Protein AF-A0AAQ4PIA1-F1 (afdb_monomer_lite)

Sequence (127 aa):
MEVLLTHTAGYACRAGRGDPVSYTRYSGVKFVWSGGVNPAASLTVSPHRLQHFSIESLSLICEGNSTEWRVMKVDEDGDVFSCSYWGEMTGSTCNTDTRASSGVYWCESVTQSSNAANITIHNFPVY

Foldseek 3Di:
DDPPDFDKDKDWDWDWDDVVTDIDQIAFIDIDTPDDPDFQKAWDKPPDDPAAAFQDKIKIAIDHDDQDKWKWWAARSRDIDTLVVQFDDDGRITMGPGGDAFTKIWMDDPRGTHDIDGHHHDYDPDD

Radius of gyration: 16.66 Å; chains: 1; bounding box: 49×37×41 Å

Organism: NCBI:txid481459

InterPro domains:
  IPR013783 Immunoglobulin-like fold [G3DSA:2.60.40.10] (37-122)

pLDDT: mean 79.74, std 13.62, range [32.47, 95.38]

Secondary structure (DSSP, 8-state):
-------EEEE----EETTTTEEPPPPPPEEEE---SS-SEEEEEES--S-EETTS--EEEEEES-SS-EEEEE-TT--EEEGGGTEEEETTEEEESS---SEEEEEE-SS-EEEEEEE-EEPPP--

Structure (mmCIF, N/CA/C/O backbone):
data_AF-A0AAQ4PIA1-F1
#
_entry.id   AF-A0AAQ4PIA1-F1
#
loop_
_atom_site.group_PDB
_atom_site.id
_atom_site.type_symbol
_atom_site.label_atom_id
_atom_site.label_alt_id
_atom_site.label_comp_id
_atom_site.label_asym_id
_atom_site.label_entity_id
_atom_site.label_seq_id
_atom_site.pdbx_PDB_ins_code
_atom_site.Cartn_x
_atom_site.Cartn_y
_atom_site.Cartn_z
_atom_site.occupancy
_atom_site.B_iso_or_equiv
_atom_site.auth_seq_id
_atom_site.auth_comp_id
_atom_site.auth_asym_id
_atom_site.auth_atom_id
_atom_site.pdbx_PDB_model_num
ATOM 1 N N . MET A 1 1 ? -28.612 -13.411 -12.837 1.00 32.47 1 MET A N 1
ATOM 2 C CA . MET A 1 1 ? -27.482 -13.805 -11.975 1.00 32.47 1 MET A CA 1
ATOM 3 C C . MET A 1 1 ? -26.316 -12.947 -12.418 1.00 32.47 1 MET A C 1
ATOM 5 O O . MET A 1 1 ? -25.740 -13.22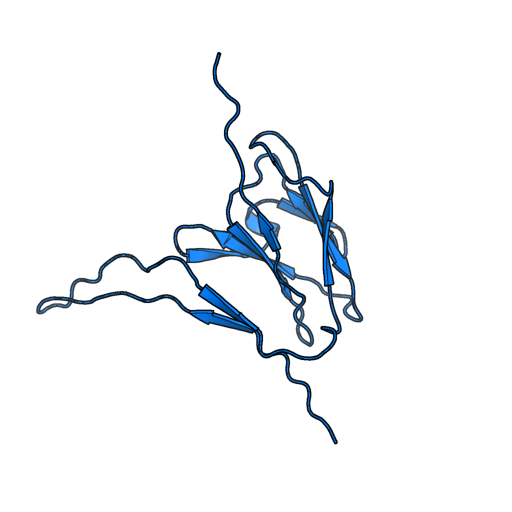4 -13.456 1.00 32.47 1 MET A O 1
ATOM 9 N N . GLU A 1 2 ? -26.087 -11.831 -11.734 1.00 39.28 2 GLU A N 1
ATOM 10 C CA . GLU A 1 2 ? -24.995 -10.907 -12.055 1.00 39.28 2 GLU A CA 1
ATOM 11 C C . GLU A 1 2 ? -23.756 -11.389 -11.297 1.00 39.28 2 GLU A C 1
ATOM 13 O O . GLU A 1 2 ? -23.766 -11.456 -10.068 1.00 39.28 2 GLU A O 1
ATOM 18 N N . VAL A 1 3 ? -22.717 -11.793 -12.024 1.00 42.34 3 VAL A N 1
ATOM 19 C CA . VAL A 1 3 ? -21.428 -12.178 -11.442 1.00 42.34 3 VAL A CA 1
ATOM 20 C C . VAL A 1 3 ? -20.545 -10.932 -11.446 1.00 42.34 3 VAL A C 1
ATOM 22 O O . VAL A 1 3 ? -19.881 -10.636 -12.435 1.00 42.34 3 VAL A O 1
ATOM 25 N N . LEU A 1 4 ? -20.564 -10.174 -10.349 1.00 48.78 4 LEU A N 1
ATOM 26 C CA . LEU A 1 4 ? -19.645 -9.054 -10.122 1.00 48.78 4 LEU A CA 1
ATOM 27 C C . LEU A 1 4 ? -18.310 -9.601 -9.608 1.00 48.78 4 LEU A C 1
ATOM 29 O O . LEU A 1 4 ? -18.040 -9.619 -8.411 1.00 48.78 4 LEU A O 1
ATOM 33 N N . LEU A 1 5 ? -17.476 -10.082 -10.525 1.00 44.50 5 LEU A N 1
ATOM 34 C CA . LEU A 1 5 ? -16.072 -10.342 -10.235 1.00 44.50 5 LEU A CA 1
ATOM 35 C C . LEU A 1 5 ? -15.316 -9.017 -10.366 1.00 44.50 5 LEU A C 1
ATOM 37 O O . LEU A 1 5 ? -15.037 -8.559 -11.474 1.00 44.50 5 LEU A O 1
ATOM 41 N N . THR A 1 6 ? -14.994 -8.378 -9.241 1.00 53.94 6 THR A N 1
ATOM 42 C CA . THR A 1 6 ? -14.004 -7.295 -9.218 1.00 53.94 6 THR A CA 1
ATOM 43 C C . THR A 1 6 ? -12.625 -7.924 -9.396 1.00 53.94 6 THR A C 1
ATOM 45 O O . THR A 1 6 ? -11.948 -8.259 -8.426 1.00 53.94 6 THR A O 1
ATOM 48 N N . HIS A 1 7 ? -12.223 -8.163 -10.641 1.00 51.91 7 HIS A N 1
ATOM 49 C CA . HIS A 1 7 ? -10.872 -8.600 -10.938 1.00 51.91 7 HIS A CA 1
ATOM 50 C C . HIS A 1 7 ? -9.931 -7.402 -10.823 1.00 51.91 7 HIS A C 1
ATOM 52 O O . HIS A 1 7 ? -10.009 -6.433 -11.583 1.00 51.91 7 HIS A O 1
ATOM 58 N N . THR A 1 8 ? -9.039 -7.490 -9.845 1.00 59.72 8 THR A N 1
ATOM 59 C CA . THR A 1 8 ? -7.906 -6.583 -9.703 1.00 59.72 8 THR A CA 1
ATOM 60 C C . THR A 1 8 ? -6.741 -7.171 -10.477 1.00 59.72 8 THR A C 1
ATOM 62 O O . THR A 1 8 ? -6.338 -8.305 -10.219 1.00 59.72 8 THR A O 1
ATOM 65 N N . ALA A 1 9 ? -6.197 -6.414 -11.424 1.00 67.31 9 ALA A N 1
ATOM 66 C CA . ALA A 1 9 ? -5.011 -6.822 -12.161 1.00 67.31 9 ALA A CA 1
ATOM 67 C C . ALA A 1 9 ? -3.945 -5.727 -12.092 1.00 67.31 9 ALA A C 1
ATOM 69 O O . ALA A 1 9 ? -4.208 -4.559 -12.386 1.00 67.31 9 ALA A O 1
ATOM 70 N N . GLY A 1 10 ? -2.735 -6.119 -11.693 1.00 72.12 10 GLY A N 1
ATOM 71 C CA . GLY A 1 10 ? -1.533 -5.299 -11.790 1.00 72.12 10 GLY A CA 1
ATOM 72 C C . GLY A 1 10 ? -0.744 -5.673 -13.041 1.00 72.12 10 GLY A C 1
ATOM 73 O O . GLY A 1 10 ? -0.510 -6.854 -13.297 1.00 72.12 10 GLY A O 1
ATOM 74 N N . TYR A 1 11 ? -0.327 -4.674 -13.816 1.00 77.62 11 TYR A N 1
ATOM 75 C CA . TYR A 1 11 ? 0.463 -4.863 -15.031 1.00 77.62 11 TYR A CA 1
ATOM 76 C C . TYR A 1 11 ? 1.820 -4.173 -14.901 1.00 77.62 11 TYR A C 1
ATOM 78 O O . TYR A 1 11 ? 1.890 -3.000 -14.531 1.00 77.62 11 TYR A O 1
ATOM 86 N N . ALA A 1 12 ? 2.887 -4.885 -15.260 1.00 81.50 12 ALA A N 1
ATOM 87 C CA . ALA A 1 12 ? 4.235 -4.346 -15.411 1.00 81.50 12 ALA A CA 1
ATOM 88 C C . ALA A 1 12 ? 4.863 -4.856 -16.708 1.00 81.50 12 ALA A C 1
ATOM 90 O O . ALA A 1 12 ? 4.673 -6.008 -17.104 1.00 81.50 12 ALA A O 1
ATOM 91 N N . CYS A 1 13 ? 5.633 -3.996 -17.364 1.00 88.50 13 CYS A N 1
ATOM 92 C CA . CYS A 1 13 ? 6.304 -4.294 -18.622 1.00 88.50 13 CYS A CA 1
ATOM 93 C C . CYS A 1 13 ? 7.808 -4.460 -18.389 1.00 88.50 13 CYS A C 1
ATOM 95 O O . CYS A 1 13 ? 8.388 -3.759 -17.566 1.00 88.50 13 CYS A O 1
ATOM 97 N N . ARG A 1 14 ? 8.471 -5.334 -19.152 1.00 93.06 14 ARG A N 1
ATOM 98 C CA . ARG A 1 14 ? 9.941 -5.385 -19.244 1.00 93.06 14 ARG A CA 1
ATOM 99 C C . ARG A 1 14 ? 10.382 -5.675 -20.674 1.00 93.06 14 ARG A C 1
ATOM 101 O O . ARG A 1 14 ? 9.653 -6.335 -21.413 1.00 93.06 14 ARG A O 1
ATOM 108 N N . ALA A 1 15 ? 11.576 -5.227 -21.049 1.00 93.69 15 ALA A N 1
ATOM 109 C CA . ALA A 1 15 ? 12.166 -5.495 -22.357 1.00 93.69 15 ALA A CA 1
ATOM 110 C C . ALA A 1 15 ? 13.268 -6.564 -22.257 1.00 93.69 15 ALA A C 1
ATOM 112 O O . ALA A 1 15 ? 13.962 -6.649 -21.246 1.00 93.69 15 ALA A O 1
ATOM 113 N N . GLY A 1 16 ? 13.434 -7.374 -23.306 1.00 95.31 16 GLY A N 1
ATOM 114 C CA . GLY A 1 16 ? 14.521 -8.350 -23.446 1.00 95.31 16 GLY A CA 1
ATOM 115 C C . GLY A 1 16 ? 15.372 -8.060 -24.686 1.00 95.31 16 GLY A C 1
ATOM 116 O O . GLY A 1 16 ? 14.835 -7.627 -25.706 1.00 95.31 16 GLY A O 1
ATOM 117 N N . ARG A 1 17 ? 16.691 -8.279 -24.614 1.00 95.38 17 ARG A N 1
ATOM 118 C CA . ARG A 1 17 ? 17.636 -8.078 -25.729 1.00 95.38 17 ARG A CA 1
ATOM 119 C C . ARG A 1 17 ? 18.749 -9.132 -25.730 1.00 95.38 17 ARG A C 1
ATOM 121 O O . ARG A 1 17 ? 19.324 -9.399 -24.683 1.00 95.38 17 ARG A O 1
ATOM 128 N N . GLY A 1 18 ? 19.130 -9.612 -26.917 1.00 90.88 18 GLY A N 1
ATOM 129 C CA . GLY A 1 18 ? 20.322 -10.447 -27.136 1.00 90.88 18 GLY A CA 1
ATOM 130 C C . GLY A 1 18 ? 20.054 -11.955 -27.156 1.00 90.88 18 GLY A C 1
ATOM 131 O O . GLY A 1 18 ? 18.911 -12.380 -27.008 1.00 90.88 18 GLY A O 1
ATOM 132 N N . ASP A 1 19 ? 21.127 -12.729 -27.353 1.00 86.56 19 ASP A N 1
ATOM 133 C CA . ASP A 1 19 ? 21.163 -14.193 -27.254 1.00 86.56 19 ASP A CA 1
ATOM 134 C C . ASP A 1 19 ? 22.454 -14.621 -26.508 1.00 86.56 19 ASP A C 1
ATOM 136 O O . ASP A 1 19 ? 23.546 -14.487 -27.070 1.00 86.56 19 ASP A O 1
ATOM 140 N N . PRO A 1 20 ? 22.379 -15.031 -25.223 1.00 86.94 20 PRO A N 1
ATOM 141 C CA . PRO A 1 20 ? 21.157 -15.222 -24.443 1.00 86.94 20 PRO A CA 1
ATOM 142 C C . PRO A 1 20 ? 20.460 -13.894 -24.097 1.00 86.94 20 PRO A C 1
ATOM 144 O O . PRO A 1 20 ? 21.082 -12.833 -24.025 1.00 86.94 20 PRO A O 1
ATOM 147 N N . VAL A 1 21 ? 19.143 -13.954 -23.881 1.00 92.12 21 VAL A N 1
ATOM 148 C CA . VAL A 1 21 ? 18.321 -12.774 -23.575 1.00 92.12 21 VAL A CA 1
ATOM 149 C C . VAL A 1 21 ? 18.725 -12.144 -22.239 1.00 92.12 21 VAL A C 1
ATOM 151 O O . VAL A 1 21 ? 18.609 -12.761 -21.180 1.00 92.12 21 VAL A O 1
ATOM 154 N N . SER A 1 22 ? 19.103 -10.868 -22.289 1.00 93.00 22 SER A N 1
ATOM 155 C CA . SER A 1 22 ? 19.240 -9.978 -21.135 1.00 93.00 22 SER A CA 1
ATOM 156 C C . SER A 1 22 ? 17.969 -9.143 -20.961 1.00 93.00 22 SER A C 1
ATOM 158 O O . SER A 1 22 ? 17.521 -8.498 -21.910 1.00 93.00 22 SER A O 1
ATOM 160 N N . TYR A 1 23 ? 17.401 -9.111 -19.753 1.00 91.44 23 TYR A N 1
ATOM 161 C CA . TYR A 1 23 ? 16.183 -8.352 -19.438 1.00 91.44 23 TYR A CA 1
ATOM 162 C C . TYR A 1 23 ? 16.485 -6.995 -18.787 1.00 91.44 23 TYR A C 1
ATOM 164 O O . TYR A 1 23 ? 17.442 -6.862 -18.027 1.00 91.44 23 TYR A O 1
ATOM 172 N N . THR A 1 24 ? 15.646 -5.992 -19.054 1.00 89.38 24 THR A N 1
ATOM 173 C CA . THR A 1 24 ? 15.611 -4.741 -18.281 1.00 89.38 24 THR A CA 1
ATOM 174 C C . THR A 1 24 ? 14.896 -4.944 -16.944 1.00 89.38 24 THR A C 1
ATOM 176 O O . THR A 1 24 ? 14.215 -5.952 -16.739 1.00 89.38 24 THR A O 1
ATOM 179 N N . ARG A 1 25 ? 14.984 -3.945 -16.053 1.00 85.19 25 ARG A N 1
ATOM 180 C CA . ARG A 1 25 ? 14.062 -3.848 -14.912 1.00 85.19 25 ARG A CA 1
ATOM 181 C C . ARG A 1 25 ? 12.615 -3.735 -15.401 1.00 85.19 25 ARG A C 1
ATOM 183 O O . ARG A 1 25 ? 12.373 -3.299 -16.534 1.00 85.19 25 ARG A O 1
ATOM 190 N N . TYR A 1 26 ? 11.684 -4.162 -14.554 1.00 79.81 26 TYR A N 1
ATOM 191 C CA . TYR A 1 26 ? 10.264 -3.936 -14.779 1.00 79.81 26 TYR A CA 1
ATOM 192 C C . TYR A 1 26 ? 9.950 -2.438 -14.729 1.00 79.81 26 TYR A C 1
ATOM 194 O O . TYR A 1 26 ? 10.642 -1.657 -14.079 1.00 79.81 26 TYR A O 1
ATOM 202 N N . SER A 1 27 ? 8.912 -2.032 -15.452 1.00 81.38 27 SER A N 1
ATOM 203 C CA . SER A 1 27 ? 8.275 -0.738 -15.248 1.00 81.38 27 SER A CA 1
ATOM 204 C C . SER A 1 27 ? 7.528 -0.729 -13.916 1.00 81.38 27 SER A C 1
ATOM 206 O O . SER A 1 27 ? 7.078 -1.780 -13.461 1.00 81.38 27 SER A O 1
ATOM 208 N N . GLY A 1 28 ? 7.267 0.462 -13.374 1.00 69.62 28 GLY A N 1
ATOM 209 C CA . GLY A 1 28 ? 6.332 0.606 -12.258 1.00 69.62 28 GLY A CA 1
ATOM 210 C C . GLY A 1 28 ? 4.967 -0.016 -12.583 1.00 69.62 28 GLY A C 1
ATOM 211 O O . GLY A 1 28 ? 4.486 0.069 -13.722 1.00 69.62 28 GLY A O 1
ATOM 212 N N . VAL A 1 29 ? 4.360 -0.663 -11.589 1.00 67.00 29 VAL A N 1
ATOM 213 C CA . VAL A 1 29 ? 3.101 -1.403 -11.749 1.00 67.00 29 VAL A CA 1
ATOM 214 C C . VAL A 1 29 ? 1.931 -0.441 -11.974 1.00 67.00 29 VAL A C 1
ATOM 216 O O . VAL A 1 29 ? 1.776 0.569 -11.284 1.00 67.00 29 VAL A O 1
ATOM 219 N N . LYS A 1 30 ? 1.074 -0.760 -12.947 1.00 69.44 30 LYS A N 1
ATOM 220 C CA . LYS A 1 30 ? -0.213 -0.091 -13.175 1.00 69.44 30 LYS A CA 1
ATOM 221 C C . LYS A 1 30 ? -1.349 -1.026 -12.786 1.00 69.44 30 LYS A C 1
ATOM 223 O O . LYS A 1 30 ? -1.499 -2.088 -13.384 1.00 69.44 30 LYS A O 1
ATOM 228 N N . PHE A 1 31 ? -2.160 -0.613 -11.817 1.00 63.88 31 PHE A N 1
ATOM 229 C CA . PHE A 1 31 ? -3.365 -1.348 -11.439 1.00 63.88 31 PHE A CA 1
ATOM 230 C C . PHE A 1 31 ? -4.562 -0.906 -12.264 1.00 63.88 31 PHE A C 1
ATOM 232 O O . PHE A 1 31 ? -4.788 0.291 -12.462 1.00 63.88 31 PHE A O 1
ATOM 239 N N . VAL A 1 32 ? -5.345 -1.889 -12.697 1.00 69.56 32 VAL A N 1
ATOM 240 C CA . VAL A 1 32 ? -6.664 -1.690 -13.290 1.00 69.56 32 VAL A CA 1
ATOM 241 C C . VAL A 1 32 ? -7.681 -2.452 -12.452 1.00 69.56 32 VAL A C 1
ATOM 243 O O . VAL A 1 32 ? -7.468 -3.607 -12.082 1.00 69.56 32 VAL A O 1
ATOM 246 N N . TRP A 1 33 ? -8.793 -1.781 -12.177 1.00 66.62 33 TRP A N 1
ATOM 247 C CA . TRP A 1 33 ? -9.923 -2.313 -11.430 1.00 66.62 33 TRP A CA 1
ATOM 248 C C . TRP A 1 33 ? -11.068 -2.498 -12.418 1.00 66.62 33 TRP A C 1
ATOM 250 O O . TRP A 1 33 ? -11.504 -1.522 -13.036 1.00 66.62 33 TRP A O 1
ATOM 260 N N . SER A 1 34 ? -11.565 -3.723 -12.598 1.00 60.72 34 SER A N 1
ATOM 261 C CA . SER A 1 34 ? -12.832 -3.906 -13.309 1.00 60.72 34 SER A CA 1
ATOM 262 C C . SER A 1 34 ? -13.946 -3.344 -12.422 1.00 60.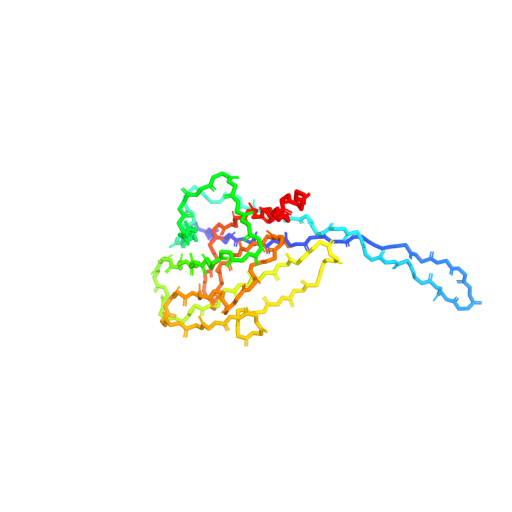72 34 SER A C 1
ATOM 264 O O . SER A 1 34 ? -14.279 -3.930 -11.390 1.00 60.72 34 SER A O 1
ATOM 266 N N . GLY A 1 35 ? -14.450 -2.160 -12.776 1.00 51.47 35 GLY A N 1
ATOM 267 C CA . GLY A 1 35 ? -15.375 -1.391 -11.950 1.00 51.47 35 GLY A CA 1
ATOM 268 C C . GLY A 1 35 ? -16.681 -2.134 -11.673 1.00 51.47 35 GLY A C 1
ATOM 269 O O . GLY A 1 35 ? -17.554 -2.196 -12.532 1.00 51.47 35 GLY A O 1
ATOM 270 N N . GLY A 1 36 ? -16.822 -2.643 -10.450 1.00 53.84 36 GLY A N 1
ATOM 271 C CA . GLY A 1 36 ? -18.116 -2.845 -9.810 1.00 53.84 36 GLY A CA 1
ATOM 272 C C . GLY A 1 36 ? -18.506 -1.564 -9.074 1.00 53.84 36 GLY A C 1
ATOM 273 O O . GLY A 1 36 ? -17.675 -0.958 -8.396 1.00 53.84 36 GLY A O 1
ATOM 274 N N . VAL A 1 37 ? -19.755 -1.126 -9.227 1.00 50.31 37 VAL A N 1
ATOM 275 C CA . VAL A 1 37 ? -20.318 -0.015 -8.449 1.00 50.31 37 VAL A CA 1
ATOM 276 C C . VAL A 1 37 ? -20.367 -0.477 -6.987 1.00 50.31 37 VAL A C 1
ATOM 278 O O . VAL A 1 37 ? -21.197 -1.310 -6.650 1.00 50.31 37 VAL A O 1
ATOM 281 N N . ASN A 1 38 ? -19.455 0.036 -6.155 1.00 55.81 38 ASN A N 1
ATOM 282 C CA . ASN A 1 38 ? -19.136 -0.394 -4.783 1.00 55.81 38 ASN A CA 1
ATOM 283 C C . ASN A 1 38 ? -18.377 -1.733 -4.682 1.00 55.81 38 ASN A C 1
ATOM 285 O O . ASN A 1 38 ? -19.001 -2.795 -4.737 1.00 55.81 38 ASN A O 1
ATOM 289 N N . PRO A 1 39 ? -17.044 -1.725 -4.465 1.00 61.44 39 PRO A N 1
ATOM 290 C CA . PRO A 1 39 ? -16.370 -2.936 -4.011 1.00 61.44 39 PRO A CA 1
ATOM 291 C C . PRO A 1 39 ? -16.977 -3.367 -2.665 1.00 61.44 39 PRO A C 1
ATOM 293 O O . PRO A 1 39 ? -17.241 -2.535 -1.801 1.00 61.44 39 PRO A O 1
ATOM 296 N N . ALA A 1 40 ? -17.204 -4.671 -2.479 1.00 70.19 40 ALA A N 1
ATOM 297 C CA . ALA A 1 40 ? -17.725 -5.230 -1.223 1.00 70.19 40 ALA A CA 1
ATOM 298 C C . ALA A 1 40 ? -16.761 -5.049 -0.028 1.00 70.19 40 ALA A C 1
ATOM 300 O O . ALA A 1 40 ? -17.114 -5.347 1.113 1.00 70.19 40 ALA A O 1
ATOM 301 N N . ALA A 1 41 ? -15.550 -4.561 -0.305 1.00 81.69 41 ALA A N 1
ATOM 302 C CA . ALA A 1 41 ? -14.495 -4.304 0.650 1.00 81.69 41 ALA A CA 1
ATOM 303 C C . ALA A 1 41 ? -13.852 -2.932 0.412 1.00 81.69 41 ALA A C 1
ATOM 305 O O . ALA A 1 41 ? -13.706 -2.494 -0.734 1.00 81.69 41 ALA A O 1
ATOM 306 N N . SER A 1 42 ? -13.409 -2.286 1.485 1.00 87.81 42 SER A N 1
ATOM 307 C CA . SER A 1 42 ? -12.742 -0.985 1.458 1.00 87.81 42 SER A CA 1
ATOM 308 C C . SER A 1 42 ? -11.430 -1.008 2.234 1.00 87.81 42 SER A C 1
ATOM 310 O O . SER A 1 42 ? -11.298 -1.684 3.253 1.00 87.81 42 SER A O 1
ATOM 312 N N . LEU A 1 43 ? -10.449 -0.264 1.723 1.00 90.19 43 LEU A N 1
ATOM 313 C CA . LEU A 1 43 ? -9.217 0.074 2.422 1.00 90.19 43 LEU A CA 1
ATOM 314 C C . LEU A 1 43 ? -9.279 1.542 2.840 1.00 90.19 43 LEU A C 1
ATOM 316 O O . LEU A 1 43 ? -9.417 2.430 1.990 1.00 90.19 43 LEU A O 1
ATOM 320 N N . THR A 1 44 ? -9.074 1.778 4.131 1.00 92.00 44 THR A N 1
ATOM 321 C CA . THR A 1 44 ? -8.994 3.111 4.731 1.00 92.00 44 THR A CA 1
ATOM 322 C C . THR A 1 44 ? -7.595 3.354 5.296 1.00 92.00 44 THR A C 1
ATOM 324 O O . THR A 1 44 ? -7.029 2.499 5.973 1.00 92.00 44 THR A O 1
ATOM 327 N N . VAL A 1 45 ? -7.033 4.536 5.031 1.00 90.81 45 VAL A N 1
ATOM 328 C CA . VAL A 1 45 ? -5.715 4.958 5.538 1.00 90.81 45 VAL A CA 1
ATOM 329 C C . VAL A 1 45 ? -5.904 5.910 6.717 1.00 90.81 45 VAL A C 1
ATOM 331 O O . VAL A 1 45 ? -6.583 6.932 6.577 1.00 90.81 45 VAL A O 1
ATOM 334 N N . SER A 1 46 ? -5.287 5.601 7.857 1.00 90.88 46 SER A N 1
ATOM 335 C CA . SER A 1 46 ? -5.305 6.426 9.067 1.00 90.88 46 SER A CA 1
ATOM 336 C C . SER A 1 46 ? -3.878 6.770 9.526 1.00 90.88 46 SER A C 1
ATOM 338 O O . SER A 1 46 ? -3.044 5.868 9.595 1.00 90.88 46 SER A O 1
ATOM 340 N N . PRO A 1 47 ? -3.574 8.040 9.864 1.00 86.94 47 PRO A N 1
ATOM 341 C CA . PRO A 1 47 ? -4.452 9.209 9.779 1.00 86.94 47 PRO A CA 1
ATOM 342 C C . PRO A 1 47 ? -4.705 9.639 8.326 1.00 86.94 47 PRO A C 1
ATOM 344 O O . PRO A 1 47 ? -3.817 9.561 7.484 1.00 86.94 47 PRO A O 1
ATOM 347 N N . HIS A 1 48 ? -5.902 10.150 8.030 1.00 82.69 48 HIS A N 1
ATOM 348 C CA . HIS A 1 48 ? -6.244 10.594 6.678 1.00 82.69 48 HIS A CA 1
ATOM 349 C C . HIS A 1 48 ? -5.611 11.962 6.383 1.00 82.69 48 HIS A C 1
ATOM 351 O O . HIS A 1 48 ? -6.106 13.000 6.831 1.00 82.69 48 HIS A O 1
ATOM 357 N N . ARG A 1 49 ? -4.472 11.972 5.684 1.00 81.44 49 ARG A N 1
ATOM 358 C CA . ARG A 1 49 ? -3.693 13.182 5.376 1.00 81.44 49 ARG A CA 1
ATOM 359 C C . ARG A 1 49 ? -3.260 13.178 3.913 1.00 81.44 49 ARG A C 1
ATOM 361 O O . ARG A 1 49 ? -3.106 12.129 3.306 1.00 81.44 49 ARG A O 1
ATOM 368 N N . LEU A 1 50 ? -3.048 14.370 3.353 1.00 79.31 50 LEU A N 1
ATOM 369 C CA . LEU A 1 50 ? -2.536 14.526 1.983 1.00 79.31 50 LEU A CA 1
ATOM 370 C C . LEU A 1 50 ? -1.017 14.343 1.887 1.00 79.31 50 LEU A C 1
ATOM 372 O O . LEU A 1 50 ? -0.503 14.067 0.810 1.00 79.31 50 LEU A O 1
ATOM 376 N N . GLN A 1 51 ? -0.305 14.539 2.995 1.00 77.69 51 GLN A N 1
ATOM 377 C CA . GLN A 1 51 ? 1.141 14.383 3.085 1.00 77.69 51 GLN A CA 1
ATOM 378 C C . GLN A 1 51 ? 1.454 13.432 4.232 1.00 77.69 51 GLN A C 1
ATOM 380 O O . GLN A 1 51 ? 0.921 13.587 5.333 1.00 77.69 51 GLN A O 1
ATOM 385 N N . HIS A 1 52 ? 2.332 12.478 3.955 1.00 79.69 52 HIS A N 1
ATOM 386 C CA . HIS A 1 52 ? 2.856 11.522 4.917 1.00 79.69 52 HIS A CA 1
ATOM 387 C C . HIS A 1 52 ? 4.376 11.616 4.927 1.00 79.69 52 HIS A C 1
ATOM 389 O O . HIS A 1 52 ? 4.990 11.778 3.870 1.00 79.69 52 HIS A O 1
ATOM 395 N N . PHE A 1 53 ? 4.982 11.509 6.106 1.00 79.19 53 PHE A N 1
ATOM 396 C CA . PHE A 1 53 ? 6.434 11.571 6.260 1.00 79.19 53 PHE A CA 1
ATOM 397 C C . PHE A 1 53 ? 7.013 10.233 6.709 1.00 79.19 53 PHE A C 1
ATOM 399 O O . PHE A 1 53 ? 6.347 9.453 7.381 1.00 79.19 53 PHE A O 1
ATOM 406 N N . SER A 1 54 ? 8.278 9.981 6.375 1.00 74.62 54 SER A N 1
ATOM 407 C CA . SER A 1 54 ? 8.929 8.676 6.575 1.00 74.62 54 SER A CA 1
ATOM 408 C C . SER A 1 54 ? 9.096 8.210 8.029 1.00 74.62 54 SER A C 1
ATOM 410 O O . SER A 1 54 ? 9.437 7.050 8.238 1.00 74.62 54 SER A O 1
ATOM 412 N N . ILE A 1 55 ? 8.863 9.077 9.021 1.00 75.62 55 ILE A N 1
ATOM 413 C CA . ILE A 1 55 ? 8.897 8.746 10.463 1.00 75.62 55 ILE A CA 1
ATOM 414 C C . ILE A 1 55 ? 7.482 8.543 11.033 1.00 75.62 55 ILE A C 1
ATOM 416 O O . ILE A 1 55 ? 7.324 8.037 12.142 1.00 75.62 55 ILE A O 1
ATOM 420 N N . GLU A 1 56 ? 6.438 8.936 10.300 1.00 78.06 56 GLU A N 1
ATOM 421 C CA . GLU A 1 56 ? 5.064 8.756 10.760 1.00 78.06 56 GLU A CA 1
ATOM 422 C C . GLU A 1 56 ? 4.602 7.315 10.518 1.00 78.06 56 GLU A C 1
ATOM 424 O O . GLU A 1 56 ? 4.840 6.737 9.454 1.00 78.06 56 GLU A O 1
ATOM 429 N N . SER A 1 57 ? 3.917 6.742 11.508 1.00 81.75 57 SER A N 1
ATOM 430 C CA . SER A 1 57 ? 3.245 5.458 11.355 1.00 81.75 57 SER A CA 1
ATOM 431 C C . SER A 1 57 ? 1.890 5.630 10.671 1.00 81.75 57 SER A C 1
ATOM 433 O O . SER A 1 57 ? 1.191 6.630 10.862 1.00 81.75 57 SER A O 1
ATOM 435 N N . LEU A 1 58 ? 1.521 4.631 9.873 1.00 89.31 58 LEU A N 1
ATOM 436 C CA . LEU A 1 58 ? 0.227 4.529 9.213 1.00 89.31 58 LEU A CA 1
ATOM 437 C C . LEU A 1 58 ? -0.477 3.248 9.642 1.00 89.31 58 LEU A C 1
ATOM 439 O O . LEU A 1 58 ? 0.148 2.195 9.788 1.00 89.31 58 LEU A O 1
ATOM 443 N N . SER A 1 59 ? -1.794 3.350 9.769 1.00 91.81 59 SER A N 1
ATOM 444 C CA . SER A 1 59 ? -2.699 2.224 9.946 1.00 91.81 59 SER A CA 1
ATOM 445 C C . SER A 1 59 ? -3.556 2.072 8.693 1.00 91.81 59 SER A C 1
ATOM 447 O O . SER A 1 59 ? -4.258 2.996 8.277 1.00 91.81 59 SER A O 1
ATOM 449 N N . LEU A 1 60 ? -3.493 0.894 8.091 1.00 93.31 60 LEU A N 1
ATOM 450 C CA . LEU A 1 60 ? -4.237 0.491 6.905 1.00 93.31 60 LEU A CA 1
ATOM 451 C C . LEU A 1 60 ? -5.339 -0.463 7.351 1.00 93.31 60 LEU A C 1
ATOM 453 O O . LEU A 1 60 ? -5.053 -1.564 7.813 1.00 93.31 60 LEU A O 1
ATOM 457 N N . ILE A 1 61 ? -6.586 -0.018 7.263 1.00 94.00 61 ILE A N 1
ATOM 458 C CA . ILE A 1 61 ? -7.739 -0.711 7.837 1.00 94.00 61 ILE A CA 1
ATOM 459 C C . ILE A 1 61 ? -8.565 -1.304 6.702 1.00 94.00 61 ILE A C 1
ATOM 461 O O . ILE A 1 61 ? -9.030 -0.568 5.828 1.00 94.00 61 ILE A O 1
ATOM 465 N N . CYS A 1 62 ? -8.750 -2.621 6.732 1.00 92.06 62 CYS A N 1
ATOM 466 C CA . CYS A 1 62 ? -9.637 -3.333 5.825 1.00 92.06 62 CYS A CA 1
ATOM 467 C C . CYS A 1 62 ? -11.034 -3.454 6.434 1.00 92.06 62 CYS A C 1
ATOM 469 O O . CYS A 1 62 ? -11.194 -3.914 7.569 1.00 92.06 62 CYS A O 1
ATOM 471 N N . GLU A 1 63 ? -12.048 -3.106 5.653 1.00 90.81 63 GLU A N 1
ATOM 472 C CA . GLU A 1 63 ? -13.454 -3.303 5.990 1.00 90.81 63 GLU A CA 1
ATOM 473 C C . GLU A 1 63 ? -14.140 -4.116 4.891 1.00 90.81 63 GLU A C 1
ATOM 475 O O . GLU A 1 63 ? -13.805 -4.009 3.712 1.00 90.81 63 GLU A O 1
ATOM 480 N N . GLY A 1 64 ? -15.096 -4.957 5.276 1.00 84.75 64 GLY A N 1
ATOM 481 C CA . GLY A 1 64 ? -15.847 -5.819 4.369 1.00 84.75 64 GLY A CA 1
ATOM 482 C C . GLY A 1 64 ? -16.332 -7.078 5.080 1.00 84.75 64 GLY A C 1
ATOM 483 O O . GLY A 1 64 ? -16.227 -7.197 6.299 1.00 84.75 64 GLY A O 1
ATOM 484 N N . ASN A 1 65 ? -16.840 -8.044 4.317 1.00 83.62 65 ASN A N 1
ATOM 485 C CA . ASN A 1 65 ? -17.428 -9.269 4.878 1.00 83.62 65 ASN A CA 1
ATOM 486 C C . ASN A 1 65 ? -16.415 -10.391 5.181 1.00 83.62 65 ASN A C 1
ATOM 488 O O . ASN A 1 65 ? -16.821 -11.475 5.593 1.00 83.62 65 ASN A O 1
ATOM 492 N N . SER A 1 66 ? -15.116 -10.177 4.947 1.00 81.44 66 SER A N 1
ATOM 493 C CA . SER A 1 66 ? -14.084 -11.165 5.286 1.00 81.44 66 SER A CA 1
ATOM 494 C C . SER A 1 66 ? -13.593 -10.982 6.721 1.00 81.44 66 SER A C 1
ATOM 496 O O . SER A 1 66 ? -13.457 -9.862 7.210 1.00 81.44 66 SER A O 1
ATOM 498 N N . THR A 1 67 ? -13.272 -12.094 7.378 1.00 81.44 67 THR A N 1
ATOM 499 C CA . THR A 1 67 ? -12.566 -12.125 8.667 1.00 81.44 67 THR A CA 1
ATOM 500 C C . THR A 1 67 ? -11.062 -12.341 8.503 1.00 81.44 67 THR A C 1
ATOM 502 O O . THR A 1 67 ? -10.302 -12.100 9.434 1.00 81.44 67 THR A O 1
ATOM 505 N N . GLU A 1 68 ? -10.626 -12.787 7.324 1.00 87.75 68 GLU A N 1
ATOM 506 C CA . 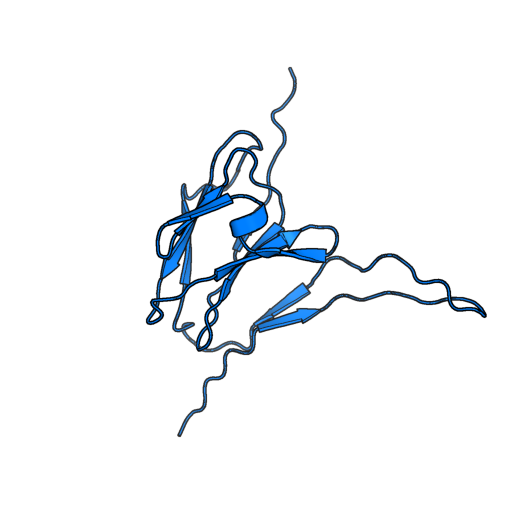GLU A 1 68 ? -9.226 -13.059 7.000 1.00 87.75 68 GLU A CA 1
ATOM 507 C C . GLU A 1 68 ? -8.749 -12.054 5.951 1.00 87.75 68 GLU A C 1
ATOM 509 O O . GLU A 1 68 ? -8.982 -12.224 4.750 1.00 87.75 68 GLU A O 1
ATOM 514 N N . TRP A 1 69 ? -8.117 -10.977 6.416 1.00 90.75 69 TRP A N 1
ATOM 515 C CA . TRP A 1 69 ? -7.576 -9.924 5.562 1.00 90.75 69 TRP A CA 1
ATOM 516 C C . TRP A 1 69 ? -6.065 -10.030 5.435 1.00 90.75 69 TRP A C 1
ATOM 518 O O . TRP A 1 69 ? -5.353 -10.291 6.405 1.00 90.75 69 TRP A O 1
ATOM 528 N N . ARG A 1 70 ? -5.577 -9.761 4.228 1.00 91.69 70 ARG A N 1
ATOM 529 C CA . ARG A 1 70 ? -4.171 -9.485 3.952 1.00 91.69 70 ARG A CA 1
ATOM 530 C C . ARG A 1 70 ? -4.076 -8.085 3.379 1.00 91.69 70 ARG A C 1
ATOM 532 O O . ARG A 1 70 ? -4.763 -7.767 2.413 1.00 91.69 70 ARG A O 1
ATOM 539 N N . VAL A 1 71 ? -3.227 -7.258 3.974 1.00 92.19 71 VAL A N 1
ATOM 540 C CA . VAL A 1 71 ? -2.865 -5.964 3.396 1.00 92.19 71 VAL A CA 1
ATOM 541 C C . VAL A 1 71 ? -1.625 -6.167 2.549 1.00 92.19 71 VAL A C 1
ATOM 543 O O . VAL A 1 71 ? -0.610 -6.675 3.027 1.00 92.19 71 VAL A O 1
ATOM 546 N N . MET A 1 72 ? -1.721 -5.769 1.293 1.00 90.00 72 MET A N 1
ATOM 547 C CA . MET A 1 72 ? -0.679 -5.910 0.295 1.00 90.00 72 MET A CA 1
ATOM 548 C C . MET A 1 72 ? -0.188 -4.527 -0.121 1.00 90.00 72 MET A C 1
ATOM 550 O O . MET A 1 72 ? -0.947 -3.555 -0.126 1.00 90.00 72 MET A O 1
ATOM 554 N N . LYS A 1 73 ? 1.090 -4.450 -0.475 1.00 89.44 73 LYS A N 1
ATOM 555 C CA . LYS A 1 73 ? 1.744 -3.265 -1.021 1.00 89.44 73 LYS A CA 1
ATOM 556 C C . LYS A 1 73 ? 2.478 -3.651 -2.291 1.00 89.44 73 LYS A C 1
ATOM 558 O O . LYS A 1 73 ? 3.108 -4.705 -2.326 1.00 89.44 73 LYS A O 1
ATOM 563 N N . VAL A 1 74 ? 2.492 -2.759 -3.271 1.00 86.25 74 VAL A N 1
ATOM 564 C CA . VAL A 1 74 ? 3.564 -2.716 -4.263 1.00 86.25 74 VAL A CA 1
ATOM 565 C C . VAL A 1 74 ? 4.365 -1.433 -4.102 1.00 86.25 74 VAL A C 1
ATOM 567 O O . VAL A 1 74 ? 3.785 -0.365 -3.883 1.00 86.25 74 VAL A O 1
ATOM 570 N N . ASP A 1 75 ? 5.686 -1.539 -4.162 1.00 85.69 75 ASP A N 1
ATOM 571 C CA . ASP A 1 75 ? 6.562 -0.370 -4.164 1.00 85.69 75 ASP A CA 1
ATOM 572 C C . ASP A 1 75 ? 6.786 0.197 -5.578 1.00 85.69 75 ASP A C 1
ATOM 574 O O . ASP A 1 75 ? 6.160 -0.215 -6.559 1.00 85.69 75 ASP A O 1
ATOM 578 N N . GLU A 1 76 ? 7.655 1.201 -5.674 1.00 79.38 76 GLU A N 1
ATOM 579 C CA . GLU A 1 76 ? 7.989 1.867 -6.936 1.00 79.38 76 GLU A CA 1
ATOM 580 C C . GLU A 1 76 ? 8.774 0.968 -7.906 1.00 79.38 76 GLU A C 1
ATOM 582 O O . GLU A 1 76 ? 8.662 1.150 -9.122 1.00 79.38 76 GLU A O 1
ATOM 587 N N . ASP A 1 77 ? 9.523 -0.012 -7.388 1.00 77.69 77 ASP A N 1
ATOM 588 C CA . ASP A 1 77 ? 10.264 -1.005 -8.176 1.00 77.69 77 ASP A CA 1
ATOM 589 C C . ASP A 1 77 ? 9.343 -2.117 -8.721 1.00 77.69 77 ASP A C 1
ATOM 591 O O . ASP A 1 77 ? 9.721 -2.857 -9.635 1.00 77.69 77 ASP A O 1
ATOM 595 N N . GLY A 1 78 ? 8.101 -2.182 -8.234 1.00 73.62 78 GLY A N 1
ATOM 596 C CA . GLY A 1 78 ? 7.096 -3.150 -8.658 1.00 73.62 78 GLY A CA 1
ATOM 597 C C . GLY A 1 78 ? 7.092 -4.432 -7.828 1.00 73.62 78 GLY A C 1
ATOM 598 O O . GLY A 1 78 ? 6.406 -5.388 -8.203 1.00 73.62 78 GLY A O 1
ATOM 599 N N . ASP A 1 79 ? 7.819 -4.455 -6.711 1.00 80.69 79 ASP A N 1
ATOM 600 C CA . ASP A 1 79 ? 7.887 -5.606 -5.821 1.00 80.69 79 ASP A CA 1
ATOM 601 C C . ASP A 1 79 ? 6.671 -5.636 -4.885 1.00 80.69 79 ASP A C 1
ATOM 603 O O . ASP A 1 79 ? 6.260 -4.622 -4.311 1.00 80.69 79 ASP A O 1
ATOM 607 N N . VAL A 1 80 ? 6.064 -6.820 -4.749 1.00 85.19 80 VAL A N 1
ATOM 608 C CA . VAL A 1 80 ? 4.821 -7.025 -3.993 1.00 85.19 80 VAL A CA 1
ATOM 609 C C . VAL A 1 80 ? 5.121 -7.608 -2.616 1.00 85.19 80 VAL A C 1
ATOM 611 O O . VAL A 1 80 ? 5.743 -8.663 -2.498 1.00 85.19 80 VAL A O 1
ATOM 614 N N . PHE A 1 81 ? 4.605 -6.962 -1.569 1.00 88.94 81 PHE A N 1
ATOM 615 C CA . PHE A 1 81 ? 4.838 -7.337 -0.177 1.00 88.94 81 PHE A CA 1
ATOM 616 C C . PHE A 1 81 ? 3.540 -7.403 0.626 1.00 88.94 81 PHE A C 1
ATOM 618 O O . PHE A 1 81 ? 2.725 -6.483 0.587 1.00 88.94 81 PHE A O 1
ATOM 625 N N . SER A 1 82 ? 3.392 -8.449 1.437 1.00 91.50 82 SER A N 1
ATOM 626 C CA . SER A 1 82 ? 2.370 -8.504 2.490 1.00 91.50 82 SER A CA 1
ATOM 627 C C . SER A 1 82 ? 2.783 -7.650 3.691 1.00 91.50 82 SER A C 1
ATOM 629 O O . SER A 1 82 ? 3.974 -7.562 3.996 1.00 91.50 82 SER A O 1
ATOM 631 N N . CYS A 1 83 ? 1.806 -7.080 4.399 1.00 92.00 83 CYS A N 1
ATOM 632 C CA . CYS A 1 83 ? 2.004 -6.317 5.633 1.00 92.00 83 CYS A CA 1
ATOM 633 C C . CYS A 1 83 ? 2.930 -7.012 6.624 1.00 92.00 83 CYS A C 1
ATOM 635 O O . CYS A 1 83 ? 3.808 -6.361 7.167 1.00 92.00 83 CYS A O 1
ATOM 637 N N . SER A 1 84 ? 2.835 -8.335 6.768 1.00 89.56 84 SER A N 1
ATOM 638 C CA . SER A 1 84 ? 3.679 -9.115 7.685 1.00 89.56 84 SER A CA 1
ATOM 639 C C . SER A 1 84 ? 5.195 -8.967 7.467 1.00 89.56 84 SER A C 1
ATOM 641 O O . SER A 1 84 ? 5.963 -9.433 8.302 1.00 89.56 84 SER A O 1
ATOM 643 N N . TYR A 1 85 ? 5.640 -8.380 6.348 1.00 88.88 85 TYR A N 1
ATOM 644 C CA . TYR A 1 85 ? 7.052 -8.098 6.068 1.00 88.88 85 TYR A CA 1
ATOM 645 C C . TYR A 1 85 ? 7.498 -6.674 6.427 1.00 88.88 85 TYR A C 1
ATOM 647 O O . TYR A 1 85 ? 8.695 -6.447 6.589 1.00 88.88 85 TYR A O 1
ATOM 655 N N . TRP A 1 86 ? 6.581 -5.706 6.486 1.00 88.25 86 TRP A N 1
ATOM 656 C CA . TRP A 1 86 ? 6.892 -4.276 6.663 1.00 88.25 86 TRP A CA 1
ATOM 657 C C . TRP A 1 86 ? 6.086 -3.604 7.786 1.00 88.25 86 TRP A C 1
ATOM 659 O O . TRP A 1 86 ? 6.198 -2.392 7.998 1.00 88.25 86 TRP A O 1
ATOM 669 N N . GLY A 1 87 ? 5.274 -4.380 8.492 1.00 90.50 87 GLY A N 1
ATOM 670 C CA . GLY A 1 87 ? 4.411 -3.947 9.572 1.00 90.50 87 GLY A CA 1
ATOM 671 C C . GLY A 1 87 ? 3.782 -5.126 10.311 1.00 90.50 87 GLY A C 1
ATOM 672 O O . GLY A 1 87 ? 4.090 -6.298 10.070 1.00 90.50 87 GLY A O 1
ATOM 673 N N . GLU A 1 88 ? 2.834 -4.801 11.179 1.00 91.62 88 GLU A N 1
ATOM 674 C CA . GLU A 1 88 ? 2.135 -5.748 12.036 1.00 91.62 88 GLU A CA 1
ATOM 675 C C . GLU A 1 88 ? 0.636 -5.781 11.714 1.00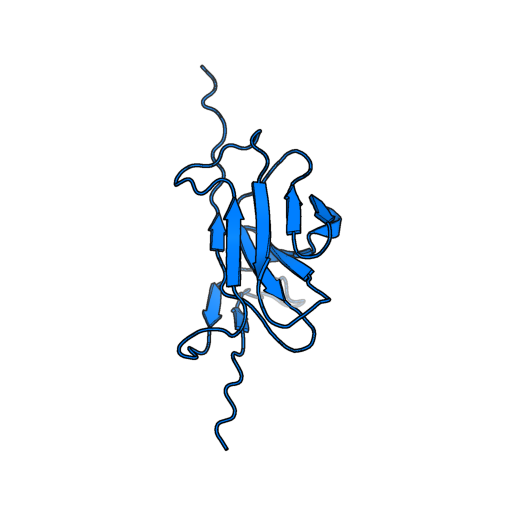 91.62 88 GLU A C 1
ATOM 677 O O . GLU A 1 88 ? -0.039 -4.751 11.663 1.00 91.62 88 GLU A O 1
ATOM 682 N N . MET A 1 89 ? 0.093 -6.987 11.522 1.00 91.38 89 MET A N 1
ATOM 683 C CA . MET A 1 89 ? -1.349 -7.196 11.374 1.00 91.38 89 MET A CA 1
ATOM 684 C C . MET A 1 89 ? -2.012 -7.368 12.744 1.00 91.38 89 MET A C 1
ATOM 686 O O . MET A 1 89 ? -1.667 -8.267 13.508 1.00 91.38 89 MET A O 1
ATOM 690 N N . THR A 1 90 ? -3.042 -6.573 13.016 1.00 91.81 90 THR A N 1
ATOM 691 C CA . THR A 1 90 ? -3.938 -6.696 14.168 1.00 91.81 90 THR A CA 1
ATOM 692 C C . THR A 1 90 ? -5.380 -6.810 13.670 1.00 91.81 90 THR A C 1
ATOM 694 O O . THR A 1 90 ? -6.039 -5.814 13.369 1.00 91.81 90 THR A O 1
ATOM 697 N N . GLY A 1 91 ? -5.884 -8.042 13.557 1.00 89.81 91 GLY A N 1
ATOM 698 C CA . GLY A 1 91 ? -7.210 -8.300 12.988 1.00 89.81 91 GLY A CA 1
ATOM 699 C C . GLY A 1 91 ? -7.272 -7.899 11.512 1.00 89.81 91 GLY A C 1
ATOM 700 O O . GLY A 1 91 ? -6.542 -8.450 10.694 1.00 89.81 91 GLY A O 1
ATOM 701 N N . SER A 1 92 ? -8.133 -6.939 11.1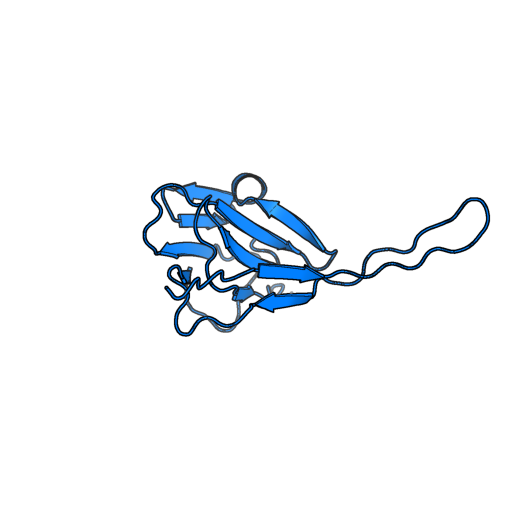71 1.00 92.12 92 SER A N 1
ATOM 702 C CA . SER A 1 92 ? -8.262 -6.386 9.815 1.00 92.12 92 SER A CA 1
ATOM 703 C C . SER A 1 92 ? -7.398 -5.143 9.563 1.00 92.12 92 SER A C 1
ATOM 705 O O . SER A 1 92 ? -7.504 -4.530 8.502 1.00 92.12 92 SER A O 1
ATOM 707 N N . THR A 1 93 ? -6.543 -4.769 10.517 1.00 94.00 93 THR A N 1
ATOM 708 C CA . THR A 1 93 ? -5.706 -3.566 10.444 1.00 94.00 93 THR A CA 1
ATOM 709 C C . THR A 1 93 ? -4.237 -3.939 10.309 1.00 94.00 93 THR A C 1
ATOM 711 O O . THR A 1 93 ? -3.740 -4.757 11.073 1.00 94.00 93 THR A O 1
ATOM 714 N N . CYS A 1 94 ? -3.527 -3.303 9.383 1.00 93.62 94 CYS A N 1
ATOM 715 C CA . CYS A 1 94 ? -2.074 -3.345 9.274 1.00 93.62 94 CYS A CA 1
ATOM 716 C C . CYS A 1 94 ? -1.471 -2.044 9.808 1.00 93.62 94 CYS A C 1
ATOM 718 O O . CYS A 1 94 ? -1.835 -0.967 9.337 1.00 93.62 94 CYS A O 1
ATOM 720 N N . ASN A 1 95 ? -0.533 -2.130 10.744 1.00 92.38 95 ASN A N 1
ATOM 721 C CA . ASN A 1 95 ? 0.212 -0.988 11.264 1.00 92.38 95 ASN A CA 1
ATOM 722 C C . ASN A 1 95 ? 1.647 -1.023 10.740 1.00 92.38 95 ASN A C 1
ATOM 724 O O . ASN A 1 95 ? 2.306 -2.053 10.814 1.00 92.38 95 ASN A O 1
ATOM 728 N N . THR A 1 96 ? 2.156 0.091 10.218 1.00 87.62 96 THR A N 1
ATOM 729 C CA . THR A 1 96 ? 3.562 0.175 9.791 1.00 87.62 96 THR A CA 1
ATOM 730 C C . THR A 1 96 ? 4.480 0.270 11.011 1.00 87.62 96 THR A C 1
ATOM 732 O O . THR A 1 96 ? 4.271 1.156 11.842 1.00 87.62 96 THR A O 1
ATOM 735 N N . ASP A 1 97 ? 5.533 -0.547 11.083 1.00 72.12 97 ASP A N 1
ATOM 736 C CA . ASP A 1 97 ? 6.352 -0.645 12.302 1.00 72.12 97 ASP A CA 1
ATOM 737 C C . ASP A 1 97 ? 7.173 0.614 12.609 1.00 72.12 97 ASP A C 1
ATOM 739 O O . ASP A 1 97 ? 7.370 0.943 13.772 1.00 72.12 97 ASP A O 1
ATOM 743 N N . THR A 1 98 ? 7.664 1.340 11.597 1.00 63.12 98 THR A N 1
ATOM 744 C CA . THR A 1 98 ? 8.454 2.583 11.801 1.00 63.12 98 THR A CA 1
ATOM 745 C C . THR A 1 98 ? 8.663 3.427 10.543 1.00 63.12 98 THR A C 1
ATOM 747 O O . THR A 1 98 ? 8.958 4.615 10.654 1.00 63.12 98 THR A O 1
ATOM 750 N N . ARG A 1 99 ? 8.564 2.836 9.346 1.00 66.69 99 ARG A N 1
ATOM 751 C CA . ARG A 1 99 ? 8.760 3.539 8.072 1.00 66.69 99 ARG A CA 1
ATOM 752 C C . ARG A 1 99 ? 7.709 3.115 7.067 1.00 66.69 99 ARG A C 1
ATOM 754 O O . ARG A 1 99 ? 7.851 2.090 6.400 1.00 66.69 99 ARG A O 1
ATOM 761 N N . ALA A 1 100 ? 6.677 3.936 6.928 1.00 73.06 100 ALA A N 1
ATOM 762 C CA . ALA A 1 100 ? 5.852 3.866 5.739 1.00 73.06 100 ALA A CA 1
ATOM 763 C C . ALA A 1 100 ? 6.734 4.113 4.504 1.00 73.06 100 ALA A C 1
ATOM 765 O O . ALA A 1 100 ? 7.683 4.900 4.536 1.00 73.06 100 ALA A O 1
ATOM 766 N N . SER A 1 101 ? 6.427 3.426 3.410 1.00 81.19 101 SER A N 1
ATOM 767 C CA . SER A 1 101 ? 7.118 3.605 2.129 1.00 81.19 101 SER A CA 1
ATOM 768 C C . SER A 1 101 ? 6.125 4.025 1.059 1.00 81.19 101 SER A C 1
ATOM 770 O O . SER A 1 101 ? 4.935 3.719 1.156 1.00 81.19 101 SER A O 1
ATOM 772 N N . SER A 1 102 ? 6.601 4.750 0.052 1.00 86.12 102 SER A N 1
ATOM 773 C CA . SER A 1 102 ? 5.761 5.078 -1.094 1.00 86.12 102 SER A CA 1
ATOM 774 C C . SER A 1 102 ? 5.329 3.797 -1.800 1.00 86.12 102 SER A C 1
ATOM 776 O O . SER A 1 102 ? 6.099 2.836 -1.891 1.00 86.12 102 SER A O 1
ATOM 778 N N . GLY A 1 103 ? 4.090 3.770 -2.270 1.00 87.75 103 GLY A N 1
ATOM 779 C CA . GLY A 1 103 ? 3.556 2.599 -2.943 1.00 87.75 103 GLY A CA 1
ATOM 780 C C . GLY A 1 103 ? 2.043 2.604 -3.045 1.00 87.75 103 GLY A C 1
ATOM 781 O O . GLY A 1 103 ? 1.350 3.495 -2.545 1.00 87.75 103 GLY A O 1
ATOM 782 N N . VAL A 1 104 ? 1.531 1.564 -3.690 1.00 86.75 104 VAL A N 1
ATOM 783 C CA . VAL A 1 104 ? 0.094 1.319 -3.791 1.00 86.75 104 VAL A CA 1
ATOM 784 C C . VAL A 1 104 ? -0.277 0.187 -2.848 1.00 86.75 104 VAL A C 1
ATOM 786 O O . VAL A 1 104 ? 0.334 -0.879 -2.885 1.00 86.75 104 VAL A O 1
ATOM 789 N N . TYR A 1 105 ? -1.287 0.430 -2.022 1.00 89.19 105 TYR A N 1
ATOM 790 C CA . TYR A 1 105 ? -1.740 -0.464 -0.965 1.00 89.19 105 TYR A CA 1
ATOM 791 C C . TYR A 1 105 ? -3.169 -0.929 -1.241 1.00 89.19 105 TYR A C 1
ATOM 793 O O . TYR A 1 105 ? -3.987 -0.132 -1.701 1.00 89.19 105 TYR A O 1
ATOM 801 N N . TRP A 1 106 ? -3.484 -2.192 -0.953 1.00 89.81 106 TRP A N 1
ATOM 802 C CA . TRP A 1 106 ? -4.839 -2.753 -1.045 1.00 89.81 106 TRP A CA 1
ATOM 803 C C . TRP A 1 106 ? -5.045 -3.867 -0.015 1.00 89.81 106 TRP A C 1
ATOM 805 O O . TRP A 1 106 ? -4.084 -4.425 0.516 1.00 89.81 106 TRP A O 1
ATOM 815 N N . CYS A 1 107 ? -6.302 -4.202 0.258 1.00 89.94 107 CYS A N 1
ATOM 816 C CA . CYS A 1 107 ? -6.683 -5.381 1.019 1.00 89.94 107 CYS A CA 1
ATOM 817 C C . CYS A 1 107 ? -7.131 -6.491 0.073 1.00 89.94 107 CYS A C 1
ATOM 819 O O . CYS A 1 107 ? -7.890 -6.257 -0.873 1.00 89.94 107 CYS A O 1
ATOM 821 N N . GLU A 1 108 ? -6.726 -7.718 0.367 1.00 87.38 108 GLU A N 1
ATOM 822 C CA . GLU A 1 108 ? -7.242 -8.912 -0.286 1.00 87.38 108 GLU A CA 1
ATOM 823 C C . GLU A 1 108 ? -7.620 -9.982 0.734 1.00 87.38 108 GLU A C 1
ATOM 825 O O . GLU A 1 108 ? -7.084 -10.075 1.840 1.00 87.38 108 GLU A O 1
ATOM 830 N N . SER A 1 109 ? -8.577 -10.799 0.336 1.00 84.94 109 SER A N 1
ATOM 831 C CA . SER A 1 109 ? -9.003 -12.012 1.014 1.00 84.94 109 SER A CA 1
ATOM 832 C C . SER A 1 109 ? -9.252 -13.080 -0.045 1.00 84.94 109 SER A C 1
ATOM 834 O O . SER A 1 109 ? -9.229 -12.802 -1.244 1.00 84.94 109 SER A O 1
ATOM 836 N N . VAL A 1 110 ? -9.562 -14.302 0.383 1.00 78.62 110 VAL A N 1
ATOM 837 C CA . VAL A 1 110 ? -9.882 -15.404 -0.540 1.00 78.62 110 VAL A CA 1
ATOM 838 C C . VAL A 1 110 ? -11.070 -15.073 -1.457 1.00 78.62 110 VAL A C 1
ATOM 840 O O . VAL A 1 110 ? -11.157 -15.595 -2.564 1.00 78.62 110 VAL A O 1
ATOM 843 N N . THR A 1 111 ? -11.991 -14.215 -1.006 1.00 73.62 111 THR A N 1
ATOM 844 C CA . THR A 1 111 ? -13.264 -13.958 -1.703 1.00 73.62 111 THR A CA 1
ATOM 845 C C . THR A 1 111 ? -13.400 -12.545 -2.255 1.00 73.62 111 THR A C 1
ATOM 847 O O . THR A 1 111 ? -14.241 -12.315 -3.120 1.00 73.62 111 THR A O 1
ATOM 850 N N . GLN A 1 112 ? -12.628 -11.588 -1.741 1.00 78.94 112 GLN A N 1
ATOM 851 C CA . GLN A 1 112 ? -12.841 -10.160 -1.973 1.00 78.94 112 GLN A CA 1
ATOM 852 C C . GLN A 1 112 ? -11.515 -9.405 -2.030 1.00 78.94 112 GLN A C 1
ATOM 854 O O . GLN A 1 112 ? -10.596 -9.694 -1.263 1.00 78.94 112 GLN A O 1
ATOM 859 N N . SER A 1 113 ? -11.469 -8.378 -2.873 1.00 79.81 113 SER A N 1
ATOM 860 C CA . SER A 1 113 ? -10.414 -7.364 -2.912 1.00 79.81 113 SER A CA 1
ATOM 861 C C . SER A 1 113 ? -11.017 -5.980 -2.679 1.00 79.81 113 SER A C 1
ATOM 863 O O . SER A 1 113 ? -12.104 -5.697 -3.190 1.00 79.81 113 SER A O 1
ATOM 865 N N . SER A 1 114 ? -10.324 -5.121 -1.936 1.00 83.88 114 SER A N 1
ATOM 866 C CA . SER A 1 114 ? -10.756 -3.740 -1.704 1.00 83.88 114 SER A CA 1
ATOM 867 C C . SER A 1 114 ? -10.357 -2.799 -2.842 1.00 83.88 114 SER A C 1
ATOM 869 O O . SER A 1 114 ? -9.688 -3.193 -3.797 1.00 83.88 114 SER A O 1
ATOM 871 N N . ASN A 1 115 ? -10.704 -1.515 -2.709 1.00 82.94 115 ASN A N 1
ATOM 872 C CA . ASN A 1 115 ? -10.018 -0.454 -3.446 1.00 82.94 115 ASN A CA 1
ATOM 873 C C . ASN A 1 115 ? -8.521 -0.407 -3.092 1.00 82.94 115 ASN A C 1
ATOM 875 O O . ASN A 1 115 ? -8.117 -0.844 -2.011 1.00 82.94 115 ASN A O 1
ATOM 879 N N . ALA A 1 116 ? -7.725 0.208 -3.967 1.00 84.00 116 ALA A N 1
ATOM 880 C CA . ALA A 1 116 ? -6.364 0.599 -3.632 1.00 84.00 116 ALA A CA 1
ATOM 881 C C . ALA A 1 116 ? -6.240 2.071 -3.253 1.00 84.00 116 ALA A C 1
ATOM 883 O O . ALA A 1 116 ? -6.980 2.928 -3.743 1.00 84.00 116 ALA A O 1
ATOM 884 N N . ALA A 1 117 ? -5.233 2.350 -2.432 1.00 85.38 117 ALA A N 1
ATOM 885 C CA . ALA A 1 117 ? -4.771 3.683 -2.090 1.00 85.38 117 ALA A CA 1
ATOM 886 C C . ALA A 1 117 ? -3.330 3.870 -2.580 1.00 85.38 117 ALA A C 1
ATOM 888 O O . ALA A 1 117 ? -2.482 3.005 -2.371 1.00 85.38 117 ALA A O 1
ATOM 889 N N . ASN A 1 118 ? -3.049 5.002 -3.228 1.00 86.44 118 ASN A N 1
ATOM 890 C CA . ASN A 1 118 ? -1.688 5.402 -3.576 1.00 86.44 118 ASN A CA 1
ATOM 891 C C . ASN A 1 118 ? -1.160 6.335 -2.484 1.00 86.44 118 ASN A C 1
ATOM 893 O O . ASN A 1 118 ? -1.742 7.399 -2.261 1.00 86.44 118 ASN A O 1
ATOM 897 N N . ILE A 1 119 ? -0.100 5.921 -1.794 1.00 86.25 119 ILE A N 1
ATOM 898 C CA . ILE A 1 119 ? 0.496 6.667 -0.687 1.00 86.25 119 ILE A CA 1
ATOM 899 C C . ILE A 1 119 ? 1.897 7.094 -1.111 1.00 86.25 119 ILE A C 1
ATOM 901 O O . ILE A 1 119 ? 2.741 6.255 -1.421 1.00 86.25 119 ILE A O 1
ATOM 905 N N . THR A 1 120 ? 2.147 8.400 -1.078 1.00 85.94 120 THR A N 1
ATOM 906 C CA . THR A 1 120 ? 3.472 8.980 -1.310 1.00 85.94 120 THR A CA 1
ATOM 907 C C . THR A 1 120 ? 4.053 9.430 0.021 1.00 85.94 120 THR A C 1
ATOM 909 O O . THR A 1 120 ? 3.436 10.219 0.738 1.00 85.94 120 THR A O 1
ATOM 912 N N . ILE A 1 121 ? 5.244 8.935 0.347 1.00 85.12 121 ILE A N 1
ATOM 913 C CA . ILE A 1 121 ? 5.969 9.299 1.560 1.00 85.12 121 ILE A CA 1
ATOM 914 C C . ILE A 1 121 ? 7.033 10.334 1.217 1.00 85.12 121 ILE A C 1
ATOM 916 O O . ILE A 1 121 ? 7.891 10.117 0.361 1.00 85.12 121 ILE A O 1
ATOM 920 N N . HIS A 1 122 ? 6.993 11.462 1.913 1.00 82.81 122 HIS A N 1
ATOM 921 C CA . HIS A 1 122 ? 7.991 12.511 1.804 1.00 82.81 122 HIS A CA 1
ATOM 922 C C . HIS A 1 122 ? 9.096 12.306 2.844 1.00 82.81 122 HIS A C 1
ATOM 924 O O . HIS A 1 122 ? 8.848 11.969 4.005 1.00 82.81 122 HIS A O 1
ATOM 930 N N . ASN A 1 123 ? 10.340 12.552 2.437 1.00 76.44 123 ASN A N 1
ATOM 931 C CA . ASN A 1 123 ? 11.427 12.701 3.395 1.00 76.44 123 ASN A CA 1
ATOM 932 C C . ASN A 1 123 ? 11.240 14.014 4.157 1.00 76.44 123 ASN A C 1
ATOM 934 O O . ASN A 1 123 ? 10.808 15.014 3.581 1.00 76.44 123 ASN A O 1
ATOM 938 N N . PHE A 1 124 ? 11.582 14.018 5.446 1.00 68.62 124 PHE A N 1
ATOM 939 C CA . PHE A 1 124 ? 11.656 15.270 6.190 1.00 68.62 124 PHE A CA 1
ATOM 940 C C . PHE A 1 124 ? 12.645 16.220 5.500 1.00 68.62 124 PHE A C 1
ATOM 942 O O . PHE A 1 124 ? 13.731 15.772 5.113 1.00 68.62 124 PHE A O 1
ATOM 949 N N . PRO A 1 125 ? 12.306 17.513 5.340 1.00 58.00 125 PRO A N 1
ATOM 950 C CA . PRO A 1 125 ? 13.289 18.495 4.922 1.00 58.00 125 PRO A CA 1
ATOM 951 C C . PRO A 1 125 ? 14.403 18.520 5.971 1.00 58.00 125 PRO A C 1
ATOM 953 O O . PRO A 1 125 ? 14.158 18.744 7.155 1.00 58.00 125 PRO A O 1
ATOM 956 N N . VAL A 1 126 ? 15.622 18.224 5.530 1.00 54.69 126 VAL A N 1
ATOM 957 C CA . VAL A 1 126 ? 16.827 18.426 6.331 1.00 54.69 126 VAL A CA 1
ATOM 958 C C . VAL A 1 126 ? 17.108 19.926 6.279 1.00 54.69 126 VAL A C 1
ATOM 960 O O . VAL A 1 126 ? 17.374 20.448 5.196 1.00 54.69 126 VAL A O 1
ATOM 963 N N . TYR A 1 127 ? 16.941 20.616 7.408 1.00 56.06 127 TYR A N 1
ATOM 964 C CA . TYR A 1 127 ? 17.296 22.032 7.564 1.00 56.06 127 TYR A CA 1
ATOM 965 C C . TYR A 1 127 ? 18.801 22.187 7.779 1.00 56.06 127 TYR A C 1
ATOM 967 O O . TYR A 1 127 ? 19.368 21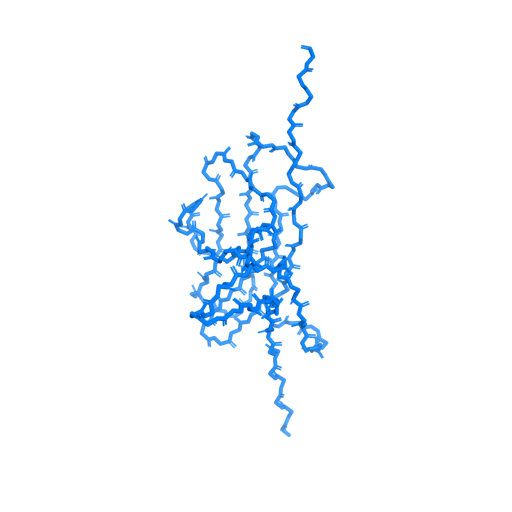.342 8.513 1.00 56.06 127 TYR A O 1
#